Protein AF-A0A4C1VWY0-F1 (afdb_monomer_lite)

InterPro domains:
  IPR004827 Basic-leucine zipper domain [PF07716] (51-104)
  IPR004827 Basic-leucine zipper domain [PS50217] (52-115)
  IPR004827 Basic-leucine zipper domain [SM00338] (50-114)
  IPR040223 PAR basic leucine zipper protein [PTHR11988] (40-117)
  IPR046347 Basic-leucine zipper domain superfamily [SSF57959] (50-113)

pLDDT: mean 76.48, std 21.02, range [40.0, 98.69]

Secondary structure (DSSP, 8-state):
---------S------------SS---SSS----S---------PPPGGG--HHHHHHHHHHHHHHHHHHHHHHHHHHHHHHHHHHHHHHHHHHHHHHHHHHHHHHHHHHHHHHHHTS-STTSPPPPPPPPPP------

Foldseek 3Di:
DDDDDDPVDPDPPVPPPPPDDPDDDDPDDPPPDPPCPVVPPPDDDDDPVPCDPVNVVVVVVVVVVVVVVVVVVVVVVVVVVVVVVVVVVVVVVVVVVVVVVVVVVVVVVVVVVVVVPPDPVPPPPDPDPDDDDDDDDDD

Organism: Eumeta variegata (NCBI:txid151549)

Structure (mmCIF, N/CA/C/O backbone):
data_AF-A0A4C1VWY0-F1
#
_entry.id   AF-A0A4C1VWY0-F1
#
loop_
_atom_site.group_PDB
_atom_site.id
_atom_site.type_symbol
_atom_site.label_atom_id
_atom_site.label_alt_id
_atom_site.label_comp_id
_atom_site.label_asym_id
_atom_site.label_entity_id
_atom_site.label_seq_id
_atom_site.pdbx_PDB_ins_code
_atom_site.Cartn_x
_atom_site.Cartn_y
_atom_site.Cartn_z
_atom_site.occupancy
_atom_site.B_iso_or_equiv
_atom_site.auth_seq_id
_atom_site.auth_comp_id
_atom_site.auth_asym_id
_atom_site.auth_atom_id
_atom_site.pdbx_PDB_model_num
ATOM 1 N N . MET A 1 1 ? 1.140 -17.736 -45.091 1.00 47.28 1 MET A N 1
ATOM 2 C CA . MET A 1 1 ? 1.281 -18.833 -44.114 1.00 47.28 1 MET A CA 1
ATOM 3 C C . MET A 1 1 ? 2.736 -18.879 -43.677 1.00 47.28 1 MET A C 1
ATOM 5 O O . MET A 1 1 ? 3.534 -19.561 -44.302 1.00 47.28 1 MET A O 1
ATOM 9 N N . ALA A 1 2 ? 3.095 -18.059 -42.693 1.00 48.12 2 ALA A N 1
ATOM 10 C CA . ALA A 1 2 ? 4.407 -18.043 -42.050 1.00 48.12 2 ALA A CA 1
ATOM 11 C C . ALA A 1 2 ? 4.137 -17.847 -40.555 1.00 48.12 2 ALA A C 1
ATOM 13 O O . ALA A 1 2 ? 3.274 -17.045 -40.210 1.00 48.12 2 ALA A O 1
ATOM 14 N N . GLY A 1 3 ? 4.769 -18.693 -39.745 1.00 46.25 3 GLY A N 1
ATOM 15 C CA . GLY A 1 3 ? 4.288 -19.144 -38.445 1.00 46.25 3 GLY A CA 1
ATOM 16 C C . GLY A 1 3 ? 4.104 -18.065 -37.388 1.00 46.25 3 GLY A C 1
ATOM 17 O O . GLY A 1 3 ? 4.974 -17.220 -37.185 1.00 46.25 3 GLY A O 1
ATOM 18 N N . ASP A 1 4 ? 2.987 -18.199 -36.679 1.00 53.09 4 ASP A N 1
ATOM 19 C CA . ASP A 1 4 ? 2.836 -17.785 -35.292 1.00 53.09 4 ASP A CA 1
ATOM 20 C C . ASP A 1 4 ? 4.000 -18.366 -34.474 1.00 53.09 4 ASP A C 1
ATOM 22 O O . ASP A 1 4 ? 4.178 -19.584 -34.395 1.00 53.09 4 ASP A O 1
ATOM 26 N N . LEU A 1 5 ? 4.830 -17.490 -33.910 1.00 59.41 5 LEU A N 1
ATOM 27 C CA . LEU A 1 5 ? 5.791 -17.854 -32.876 1.00 59.41 5 LEU A CA 1
ATOM 28 C C . LEU A 1 5 ? 5.300 -17.257 -31.563 1.00 59.41 5 LEU A C 1
ATOM 30 O O . LEU A 1 5 ? 5.524 -16.086 -31.262 1.00 59.41 5 LEU A O 1
ATOM 34 N N . ASP A 1 6 ? 4.605 -18.110 -30.817 1.00 56.09 6 ASP A N 1
ATOM 35 C CA . ASP A 1 6 ? 4.349 -17.983 -29.391 1.00 56.09 6 ASP A CA 1
ATOM 36 C C . ASP A 1 6 ? 5.661 -17.714 -28.632 1.00 56.09 6 ASP A C 1
ATOM 38 O O . ASP A 1 6 ? 6.479 -18.616 -28.439 1.00 56.09 6 ASP A O 1
ATOM 42 N N . GLU A 1 7 ? 5.843 -16.489 -28.136 1.00 59.28 7 GLU A N 1
ATOM 43 C CA . GLU A 1 7 ? 6.828 -16.173 -27.089 1.00 59.28 7 GLU A CA 1
ATOM 44 C C . GLU A 1 7 ? 6.159 -15.945 -25.717 1.00 59.28 7 GLU A C 1
ATOM 46 O O . GLU A 1 7 ? 6.653 -15.197 -24.879 1.00 59.28 7 GLU A O 1
ATOM 51 N N . ASP A 1 8 ? 5.081 -16.680 -25.423 1.00 52.19 8 ASP A N 1
ATOM 52 C CA . ASP A 1 8 ? 4.490 -16.806 -24.076 1.00 52.19 8 ASP A CA 1
ATOM 53 C C . ASP A 1 8 ? 5.218 -17.857 -23.205 1.00 52.19 8 ASP A C 1
ATOM 55 O O . ASP A 1 8 ? 4.631 -18.622 -22.436 1.00 52.19 8 ASP A O 1
ATOM 59 N N . ARG A 1 9 ? 6.552 -17.912 -23.298 1.00 54.59 9 ARG A N 1
ATOM 60 C CA . ARG A 1 9 ? 7.395 -18.824 -22.504 1.00 54.59 9 ARG A CA 1
ATOM 61 C C . ARG A 1 9 ? 8.607 -18.119 -21.904 1.00 54.59 9 ARG A C 1
ATOM 63 O O . ARG A 1 9 ? 9.751 -18.482 -22.157 1.00 54.59 9 ARG A O 1
ATOM 70 N N . ILE A 1 10 ? 8.355 -17.185 -20.993 1.00 52.91 10 ILE A N 1
ATOM 71 C CA . ILE A 1 10 ? 9.251 -17.003 -19.846 1.00 52.91 10 ILE A CA 1
ATOM 72 C C . ILE A 1 10 ? 8.455 -17.419 -18.622 1.00 52.91 10 ILE A C 1
ATOM 74 O O . ILE A 1 10 ? 7.492 -16.775 -18.217 1.00 52.91 10 ILE A O 1
ATOM 78 N N . GLY A 1 11 ? 8.821 -18.599 -18.137 1.00 43.47 11 GLY A N 1
ATOM 79 C CA . GLY A 1 11 ? 8.013 -19.399 -17.250 1.00 43.47 11 GLY A CA 1
ATOM 80 C C . GLY A 1 11 ? 7.678 -18.707 -15.940 1.00 43.47 11 GLY A C 1
ATOM 81 O O . GLY A 1 11 ? 8.471 -17.979 -15.345 1.00 43.47 11 GLY A O 1
ATOM 82 N N . THR A 1 12 ? 6.499 -19.068 -15.457 1.00 51.00 12 THR A N 1
ATOM 83 C CA . THR A 1 12 ? 6.205 -19.321 -14.051 1.00 51.00 12 THR A CA 1
ATOM 84 C C . THR A 1 12 ? 7.348 -20.100 -13.393 1.00 51.00 12 THR A C 1
ATOM 86 O O . THR A 1 12 ? 7.266 -21.308 -13.177 1.00 51.00 12 THR A O 1
ATOM 89 N N . VAL A 1 13 ? 8.433 -19.411 -13.046 1.00 47.50 13 VAL A N 1
ATOM 90 C CA . VAL A 1 13 ? 9.316 -19.849 -11.976 1.00 47.50 13 VAL A CA 1
ATOM 91 C C . VAL A 1 13 ? 8.562 -19.497 -10.710 1.00 47.50 13 VAL A C 1
ATOM 93 O O . VAL A 1 13 ? 8.612 -18.379 -10.203 1.00 47.50 13 VAL A O 1
ATOM 96 N N . SER A 1 14 ? 7.779 -20.474 -10.263 1.00 45.19 14 SER A N 1
ATOM 97 C CA . SER A 1 14 ? 7.290 -20.569 -8.899 1.00 45.19 14 SER A CA 1
ATOM 98 C C . SER A 1 14 ? 8.502 -20.531 -7.967 1.00 45.19 14 SER A C 1
ATOM 100 O O . SER A 1 14 ? 9.075 -21.559 -7.614 1.00 45.19 14 SER A O 1
ATOM 102 N N . PHE A 1 15 ? 8.953 -19.328 -7.619 1.00 46.78 15 PHE A N 1
ATOM 103 C CA . PHE A 1 15 ? 9.906 -19.116 -6.545 1.00 46.78 15 PHE A CA 1
ATOM 104 C C . PHE A 1 15 ? 9.095 -18.979 -5.264 1.00 46.78 15 PHE A C 1
ATOM 106 O O . PHE A 1 15 ? 8.806 -17.890 -4.770 1.00 46.78 15 PHE A O 1
ATOM 113 N N . ALA A 1 16 ? 8.660 -20.136 -4.773 1.00 43.97 16 ALA A N 1
ATOM 114 C CA . ALA A 1 16 ? 8.165 -20.301 -3.425 1.00 43.97 16 ALA A CA 1
ATOM 115 C C . ALA A 1 16 ? 9.313 -20.013 -2.444 1.00 43.97 16 ALA A C 1
ATOM 117 O O . ALA A 1 16 ? 9.960 -20.926 -1.941 1.00 43.97 16 ALA A O 1
ATOM 118 N N . LEU A 1 17 ? 9.566 -18.736 -2.149 1.00 40.94 17 LEU A N 1
ATOM 119 C CA . LEU A 1 17 ? 10.147 -18.387 -0.861 1.00 40.94 17 LEU A CA 1
ATOM 120 C C . LEU A 1 17 ? 9.036 -18.444 0.175 1.00 40.94 17 LEU A C 1
ATOM 122 O O . LEU A 1 17 ? 8.330 -17.474 0.447 1.00 40.94 17 LEU A O 1
ATOM 126 N N . ALA A 1 18 ? 8.922 -19.633 0.756 1.00 48.03 18 ALA A N 1
ATOM 127 C CA . ALA A 1 18 ? 8.512 -19.798 2.132 1.00 48.03 18 ALA A CA 1
ATOM 128 C C . ALA A 1 18 ? 9.430 -18.930 3.013 1.00 48.03 18 ALA A C 1
ATOM 130 O O . ALA A 1 18 ? 10.505 -19.351 3.428 1.00 48.03 18 ALA A O 1
ATOM 131 N N . TYR A 1 19 ? 9.023 -17.686 3.255 1.00 43.84 19 TYR A N 1
ATOM 132 C CA . TYR A 1 19 ? 9.510 -16.926 4.394 1.00 43.84 19 TYR A CA 1
ATOM 133 C C . TYR A 1 19 ? 8.654 -17.348 5.587 1.00 43.84 19 TYR A C 1
ATOM 135 O O . TYR A 1 19 ? 7.452 -17.074 5.630 1.00 43.84 19 TYR A O 1
ATOM 143 N N . GLU A 1 20 ? 9.255 -18.116 6.493 1.00 41.59 20 GLU A N 1
ATOM 144 C CA . GLU A 1 20 ? 8.569 -18.697 7.640 1.00 41.59 20 GLU A CA 1
ATOM 145 C C . GLU A 1 20 ? 7.956 -17.627 8.549 1.00 41.59 20 GLU A C 1
ATOM 147 O O . GLU A 1 20 ? 8.553 -16.607 8.898 1.00 41.59 20 GLU A O 1
ATOM 152 N N . ALA A 1 21 ? 6.722 -17.908 8.947 1.00 52.12 21 ALA A N 1
ATOM 153 C CA . ALA A 1 21 ? 5.914 -17.107 9.836 1.00 52.12 21 ALA A CA 1
ATOM 154 C C . ALA A 1 21 ? 6.498 -17.055 11.252 1.00 52.12 21 ALA A C 1
ATOM 156 O O . ALA A 1 21 ? 6.479 -18.060 11.959 1.00 52.12 21 ALA A O 1
ATOM 157 N N . LYS A 1 22 ? 6.885 -15.857 11.703 1.00 43.03 22 LYS A N 1
ATOM 158 C CA . LYS A 1 22 ? 6.829 -15.442 13.116 1.00 43.03 22 LYS A CA 1
ATOM 159 C C . LYS A 1 22 ? 6.503 -13.953 13.231 1.00 43.03 22 LYS A C 1
ATOM 161 O O . LYS A 1 22 ? 7.317 -13.163 13.682 1.00 43.03 22 LYS A O 1
ATOM 166 N N . ASP A 1 23 ? 5.299 -13.581 12.818 1.00 40.06 23 ASP A N 1
ATOM 167 C CA . ASP A 1 23 ? 4.400 -12.895 13.740 1.00 40.06 23 ASP A CA 1
ATOM 168 C C . ASP A 1 23 ? 2.956 -13.074 13.270 1.00 40.06 23 ASP A C 1
ATOM 170 O O . ASP A 1 23 ? 2.657 -13.157 12.078 1.00 40.06 23 ASP A O 1
ATOM 174 N N . SER A 1 24 ? 2.066 -13.250 14.233 1.00 52.56 24 SER A N 1
ATOM 175 C CA . SER A 1 24 ? 0.696 -13.698 14.006 1.00 52.56 24 SER A CA 1
ATOM 176 C C . SER A 1 24 ? -0.130 -12.692 13.187 1.00 52.56 24 SER A C 1
ATOM 178 O O . SER A 1 24 ? -0.111 -11.496 13.456 1.00 52.56 24 SER A O 1
ATOM 180 N N . SER A 1 25 ? -0.964 -13.221 12.278 1.00 50.88 25 SER A N 1
ATOM 181 C CA . SER A 1 25 ? -2.003 -12.544 11.464 1.00 50.88 25 SER A CA 1
ATOM 182 C C . SER A 1 25 ? -1.577 -11.869 10.149 1.00 50.88 25 SER A C 1
ATOM 184 O O . SER A 1 25 ? -1.835 -10.684 9.936 1.00 50.88 25 SER A O 1
ATOM 186 N N . SER A 1 26 ? -1.065 -12.648 9.192 1.00 50.69 26 SER A N 1
ATOM 187 C CA . SER A 1 26 ? -1.159 -12.327 7.760 1.00 50.69 26 SER A CA 1
ATOM 188 C C . SER A 1 26 ? -2.422 -12.962 7.157 1.00 50.6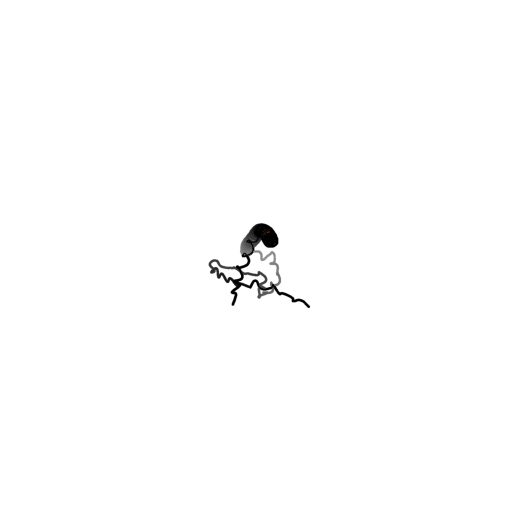9 26 SER A C 1
ATOM 190 O O . SER A 1 26 ? -2.431 -14.111 6.731 1.00 50.69 26 SER A O 1
ATOM 192 N N . ASN A 1 27 ? -3.523 -12.209 7.113 1.00 48.69 27 ASN A N 1
ATOM 193 C CA . ASN A 1 27 ? -4.670 -12.574 6.280 1.00 48.69 27 ASN A CA 1
ATOM 194 C C . ASN A 1 27 ? -4.466 -11.917 4.908 1.00 48.69 27 ASN A C 1
ATOM 196 O O . ASN A 1 27 ? -4.777 -10.741 4.710 1.00 48.69 27 ASN A O 1
ATOM 200 N N . VAL A 1 28 ? -3.837 -12.656 3.995 1.00 46.88 28 VAL A N 1
ATOM 201 C CA . VAL A 1 28 ? -3.792 -12.327 2.567 1.00 46.88 28 VAL A CA 1
ATOM 202 C C . VAL A 1 28 ? -5.232 -12.390 2.053 1.00 46.88 28 VAL A C 1
ATOM 204 O O . VAL A 1 28 ? -5.896 -13.403 2.223 1.00 46.88 28 VAL A O 1
ATOM 207 N N . LEU A 1 29 ? -5.709 -11.291 1.457 1.00 48.19 29 LEU A N 1
ATOM 208 C CA . LEU A 1 29 ? -7.085 -11.078 0.980 1.00 48.19 29 LEU A CA 1
ATOM 209 C C . LEU A 1 29 ? -8.135 -10.987 2.106 1.00 48.19 29 LEU A C 1
ATOM 211 O O . LEU A 1 29 ? -8.809 -11.945 2.476 1.00 48.19 29 LEU A O 1
ATOM 215 N N . GLY A 1 30 ? -8.377 -9.764 2.585 1.00 41.31 30 GLY A N 1
ATOM 216 C CA . GLY A 1 30 ? -9.499 -9.411 3.469 1.00 41.31 30 GLY A CA 1
ATOM 217 C C . GLY A 1 30 ? -10.893 -9.497 2.823 1.00 41.31 30 GLY A C 1
ATOM 218 O O . GLY A 1 30 ? -11.775 -8.734 3.200 1.00 41.31 30 GLY A O 1
ATOM 219 N N . LEU A 1 31 ? -11.088 -10.413 1.867 1.00 45.25 31 LEU A N 1
ATOM 220 C CA . LEU A 1 31 ? -12.389 -10.954 1.462 1.00 45.25 31 LEU A CA 1
ATOM 221 C C . LEU A 1 31 ? -12.631 -12.336 2.094 1.00 45.25 31 LEU A C 1
ATOM 223 O O . LEU A 1 31 ? -13.401 -13.145 1.585 1.00 45.25 31 LEU A O 1
ATOM 227 N N . THR A 1 32 ? -12.014 -12.616 3.240 1.00 43.94 32 THR A N 1
ATOM 228 C CA . THR A 1 32 ? -12.583 -13.610 4.147 1.00 43.94 32 THR A CA 1
ATOM 229 C C . THR A 1 32 ? -13.854 -12.996 4.716 1.00 43.94 32 THR A C 1
ATOM 231 O O . THR A 1 32 ? -13.836 -12.166 5.625 1.00 43.94 32 THR A O 1
ATOM 234 N N . VAL A 1 33 ? -14.978 -13.361 4.099 1.00 44.19 33 VAL A N 1
ATOM 235 C CA . VAL A 1 33 ? -16.294 -13.311 4.725 1.00 44.19 33 VAL A CA 1
ATOM 236 C C . VAL A 1 33 ? -16.091 -13.776 6.163 1.00 44.19 33 VAL A C 1
ATOM 238 O O . VAL A 1 33 ? -15.637 -14.895 6.396 1.00 44.19 33 VAL A O 1
ATOM 241 N N . CYS A 1 34 ? -16.351 -12.904 7.137 1.00 40.00 34 CYS A N 1
ATOM 242 C CA . CYS A 1 34 ? -16.516 -13.338 8.514 1.00 40.00 34 CYS A CA 1
ATOM 243 C C . CYS A 1 34 ? -17.755 -14.232 8.507 1.00 40.00 34 CYS A C 1
ATOM 245 O O . CYS A 1 34 ? -18.876 -13.749 8.661 1.00 40.00 34 CYS A O 1
ATOM 247 N N . GLU A 1 35 ? -17.554 -15.516 8.231 1.00 53.00 35 GLU A N 1
ATOM 248 C CA . GLU A 1 35 ? -18.596 -16.522 8.146 1.00 53.00 35 GLU A CA 1
ATOM 249 C C . GLU A 1 35 ? -19.048 -16.839 9.568 1.00 53.00 35 GLU A C 1
ATOM 251 O O . GLU A 1 35 ? -18.576 -17.735 10.259 1.00 53.00 35 GLU A O 1
ATOM 256 N N . SER A 1 36 ? -19.864 -15.923 10.064 1.00 57.97 36 SER A N 1
ATOM 257 C CA . SER A 1 36 ? -20.682 -15.953 11.261 1.00 57.97 36 SER A CA 1
ATOM 258 C C . SER A 1 36 ? -21.339 -14.584 11.281 1.00 57.97 36 SER A C 1
ATOM 260 O O . SER A 1 36 ? -20.991 -13.721 12.094 1.00 57.97 36 SER A O 1
ATOM 262 N N . ASP A 1 37 ? -22.275 -14.368 10.358 1.00 56.03 37 ASP A N 1
ATOM 263 C CA . ASP A 1 37 ? -23.260 -13.302 10.472 1.00 56.03 37 ASP A CA 1
ATOM 264 C C . ASP A 1 37 ? -24.115 -13.617 11.709 1.00 56.03 37 ASP A C 1
ATOM 266 O O . ASP A 1 37 ? -25.231 -14.137 11.647 1.00 56.03 37 ASP A O 1
ATOM 270 N N . ARG A 1 38 ? -23.531 -13.411 12.897 1.00 63.16 3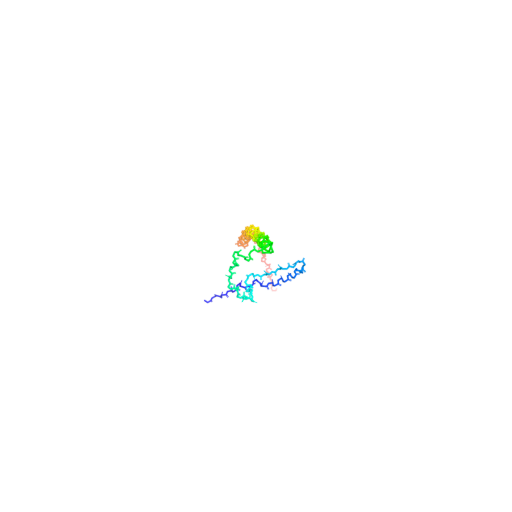8 ARG A N 1
ATOM 271 C CA . ARG A 1 38 ? -24.267 -13.367 14.148 1.00 63.16 38 ARG A CA 1
ATOM 272 C C . ARG A 1 38 ? -25.135 -12.145 13.994 1.00 63.16 38 ARG A C 1
ATOM 274 O O . ARG A 1 38 ? -24.676 -11.042 14.300 1.00 63.16 38 ARG A O 1
ATOM 281 N N . ARG A 1 39 ? -26.344 -12.366 13.463 1.00 66.62 39 ARG A N 1
ATOM 282 C CA . ARG A 1 39 ? -27.377 -11.355 13.261 1.00 66.62 39 ARG A CA 1
ATOM 283 C C . ARG A 1 39 ? -27.311 -10.427 14.452 1.00 66.62 39 ARG A C 1
ATOM 285 O O . ARG A 1 39 ? -27.578 -10.841 15.582 1.00 66.62 39 ARG A O 1
ATOM 292 N N . ARG A 1 40 ? -26.814 -9.213 14.213 1.00 71.12 40 ARG A N 1
ATOM 293 C CA . ARG A 1 40 ? -26.625 -8.223 15.264 1.00 71.12 40 ARG A CA 1
ATOM 294 C C . ARG A 1 40 ? -28.014 -7.992 15.839 1.00 71.12 40 ARG A C 1
ATOM 296 O O . ARG A 1 40 ? -28.842 -7.391 15.164 1.00 71.12 40 ARG A O 1
ATOM 303 N N . GLY A 1 41 ? -28.266 -8.558 17.021 1.00 76.19 41 GLY A N 1
ATOM 304 C CA . GLY A 1 41 ? -29.592 -8.563 17.629 1.00 76.19 41 GLY A CA 1
ATOM 305 C C . GLY A 1 41 ? -30.176 -7.156 17.659 1.00 76.19 41 GLY A C 1
ATOM 306 O O . GLY A 1 41 ? -29.425 -6.175 17.751 1.00 76.19 41 GLY A O 1
ATOM 307 N N . GLU A 1 42 ? -31.501 -7.063 17.545 1.00 77.06 42 GLU A N 1
ATOM 308 C CA . GLU A 1 42 ? -32.205 -5.784 17.574 1.00 77.06 42 GLU A CA 1
ATOM 309 C C . GLU A 1 42 ? -31.715 -4.930 18.744 1.00 77.06 42 GLU A C 1
ATOM 311 O O . GLU A 1 42 ? -31.633 -5.372 19.895 1.00 77.06 42 GLU A O 1
ATOM 316 N N . LYS A 1 43 ? -31.348 -3.686 18.433 1.00 79.19 43 LYS A N 1
ATOM 317 C CA . LYS A 1 43 ? -30.839 -2.741 19.422 1.00 79.19 43 LYS A CA 1
ATOM 318 C C . LYS A 1 43 ? -32.010 -2.310 20.298 1.00 79.19 43 LYS A C 1
ATOM 320 O O . LYS A 1 43 ? -32.713 -1.370 19.950 1.00 79.19 43 LYS A O 1
ATOM 325 N N . ARG A 1 44 ? -32.212 -2.976 21.433 1.00 79.12 44 ARG A N 1
ATOM 326 C CA . ARG A 1 44 ? -33.148 -2.519 22.466 1.00 79.12 44 ARG A CA 1
ATOM 327 C C . ARG A 1 44 ? -32.452 -1.445 23.306 1.00 79.12 44 ARG A C 1
ATOM 329 O O . ARG A 1 44 ? -31.509 -1.780 24.029 1.00 79.12 44 ARG A O 1
ATOM 336 N N . PRO A 1 45 ? -32.819 -0.157 23.172 1.00 79.06 45 PRO A N 1
ATOM 337 C CA . PRO A 1 45 ? -32.249 0.879 24.018 1.00 79.06 45 PRO A CA 1
ATOM 338 C C . PRO A 1 45 ? -32.634 0.599 25.471 1.00 79.06 45 PRO A C 1
ATOM 340 O O . PRO A 1 45 ? -33.771 0.240 25.760 1.00 79.06 45 PRO A O 1
ATOM 343 N N . ILE A 1 46 ? -31.670 0.743 26.379 1.00 80.31 46 ILE A N 1
ATOM 344 C CA . ILE A 1 46 ? -31.922 0.570 27.810 1.00 80.31 46 ILE A CA 1
ATOM 345 C C . ILE A 1 46 ? -32.724 1.794 28.295 1.00 80.31 46 ILE A C 1
ATOM 347 O O . ILE A 1 46 ? -32.246 2.919 28.078 1.00 80.31 46 ILE A O 1
ATOM 351 N N . PRO A 1 47 ? -33.909 1.598 28.912 1.00 87.38 47 PRO A N 1
ATOM 352 C CA . PRO A 1 47 ? -34.703 2.659 29.535 1.00 87.38 47 PRO A CA 1
ATOM 353 C C . PRO A 1 47 ? -33.876 3.535 30.477 1.00 87.38 47 PRO A C 1
ATOM 355 O O . PRO A 1 47 ? -32.864 3.095 31.026 1.00 87.38 47 PRO A O 1
ATOM 358 N N . ALA A 1 48 ? -34.278 4.796 30.639 1.00 77.69 48 ALA A N 1
ATOM 359 C CA . ALA A 1 48 ? -33.511 5.754 31.429 1.00 77.69 48 ALA A CA 1
ATOM 360 C C . ALA A 1 48 ? -33.420 5.347 32.907 1.00 77.69 48 ALA A C 1
ATOM 362 O O . ALA A 1 48 ? -32.368 5.565 33.505 1.00 77.69 48 ALA A O 1
ATOM 363 N N . GLU A 1 49 ? -34.449 4.684 33.449 1.00 78.69 49 GLU A N 1
ATOM 364 C CA . GLU A 1 49 ? -34.474 4.230 34.845 1.00 78.69 49 GLU A CA 1
ATOM 365 C C . GLU A 1 49 ? -33.505 3.066 35.129 1.00 78.69 49 GLU A C 1
ATOM 367 O O . GLU A 1 49 ? -33.213 2.792 36.284 1.00 78.69 49 GLU A O 1
ATOM 372 N N . LEU A 1 50 ? -32.984 2.394 34.092 1.00 78.56 50 LEU A N 1
ATOM 373 C CA . LEU A 1 50 ? -32.089 1.227 34.202 1.00 78.56 50 LEU A CA 1
ATOM 374 C C . LEU A 1 50 ? -30.617 1.559 33.889 1.00 78.56 50 LEU A C 1
ATOM 376 O O . LEU A 1 50 ? -29.778 0.667 33.702 1.00 78.56 50 LEU A O 1
ATOM 380 N N . LYS A 1 51 ? -30.285 2.847 33.754 1.00 87.81 51 LYS A N 1
ATOM 381 C CA . LYS A 1 51 ? -28.910 3.309 33.525 1.00 87.81 51 LYS A CA 1
ATOM 382 C C . LYS A 1 51 ? -28.183 3.485 34.855 1.00 87.81 51 LYS A C 1
ATOM 384 O O . LYS A 1 51 ? -27.933 4.601 35.293 1.00 87.81 51 LYS A O 1
ATOM 389 N N . ASP A 1 52 ? -27.789 2.366 35.444 1.00 91.25 52 ASP A N 1
ATOM 390 C CA . ASP A 1 52 ? -27.023 2.356 36.692 1.00 91.25 52 ASP A CA 1
ATOM 391 C C . ASP A 1 52 ? -25.535 2.680 36.464 1.00 91.25 52 ASP A C 1
ATOM 393 O O . ASP A 1 52 ? -25.018 2.619 35.343 1.00 91.25 52 ASP A O 1
ATOM 397 N N . GLU A 1 53 ? -24.791 2.900 37.549 1.00 91.88 53 GLU A N 1
ATOM 398 C CA . GLU A 1 53 ? -23.325 3.055 37.565 1.00 91.88 53 GLU A CA 1
ATOM 399 C C . GLU A 1 53 ? -22.612 1.969 36.728 1.00 91.88 53 GLU A C 1
ATOM 401 O O . GLU A 1 53 ? -21.783 2.243 35.853 1.00 91.88 53 GLU A O 1
ATOM 406 N N . LYS A 1 54 ? -23.038 0.709 36.892 1.00 91.62 54 LYS A N 1
ATOM 407 C CA . LYS A 1 54 ? -22.507 -0.450 36.158 1.00 91.62 54 LYS A CA 1
ATOM 408 C C . LYS A 1 54 ? -22.719 -0.338 34.641 1.00 91.62 54 LYS A C 1
ATOM 410 O O . LYS A 1 54 ? -21.928 -0.887 33.868 1.00 91.62 54 LYS A O 1
ATOM 415 N N . TYR A 1 55 ? -23.791 0.314 34.183 1.00 92.56 55 TYR A N 1
ATOM 416 C CA . TYR A 1 55 ? -24.012 0.586 32.759 1.00 92.56 55 TYR A CA 1
ATOM 417 C C . TYR A 1 55 ? -23.032 1.646 32.244 1.00 92.56 55 TYR A C 1
ATOM 419 O O . TYR A 1 55 ? -22.404 1.428 31.201 1.00 92.56 55 TYR A O 1
ATOM 427 N N . PHE A 1 56 ? -22.846 2.746 32.981 1.00 93.75 56 PHE A N 1
ATOM 428 C CA . PHE A 1 56 ? -21.916 3.813 32.602 1.00 93.75 56 PHE A CA 1
ATOM 429 C C . PHE A 1 56 ? -20.474 3.314 32.498 1.00 93.75 56 PHE A C 1
ATOM 431 O O . PHE A 1 56 ? -19.793 3.616 31.514 1.00 93.75 56 PHE A O 1
ATOM 438 N N . GLU A 1 57 ? -20.028 2.459 33.421 1.00 95.38 57 GLU A N 1
ATOM 439 C CA . GLU A 1 57 ? -18.711 1.823 33.325 1.00 95.38 57 GLU A CA 1
ATOM 440 C C . GLU A 1 57 ? -18.552 0.975 32.058 1.00 95.38 57 GLU A C 1
ATOM 442 O O . GLU A 1 57 ? -17.557 1.107 31.336 1.00 95.38 57 GLU A O 1
ATOM 447 N N . ARG A 1 58 ? -19.538 0.115 31.750 1.00 95.12 58 ARG A N 1
ATOM 448 C CA . ARG A 1 58 ? -19.521 -0.702 30.524 1.00 95.12 58 ARG A CA 1
ATOM 449 C C . ARG A 1 58 ? -19.485 0.181 29.282 1.00 95.12 58 ARG A C 1
ATOM 451 O O . ARG A 1 58 ? -18.722 -0.101 28.356 1.00 95.12 58 ARG A O 1
ATOM 458 N N . ARG A 1 59 ? -20.270 1.263 29.259 1.00 96.62 59 ARG A N 1
ATOM 459 C CA . ARG A 1 59 ? -20.315 2.206 28.136 1.00 96.62 59 ARG A CA 1
ATOM 460 C C . ARG A 1 59 ? -18.977 2.918 27.952 1.00 96.62 59 ARG A C 1
ATOM 462 O O . ARG A 1 59 ? -18.488 2.992 26.825 1.00 96.62 59 ARG A O 1
ATOM 469 N N . ARG A 1 60 ? -18.348 3.359 29.046 1.00 97.19 60 ARG A N 1
ATOM 470 C CA . ARG A 1 60 ? -17.013 3.971 29.042 1.00 97.19 60 ARG A CA 1
ATOM 471 C C . ARG A 1 60 ? -15.961 3.012 28.481 1.00 97.19 60 ARG A C 1
ATOM 473 O O . ARG A 1 60 ? -15.245 3.386 27.554 1.00 97.19 60 ARG A O 1
ATOM 480 N N . ARG A 1 61 ? -15.919 1.763 28.968 1.00 97.19 61 ARG A N 1
ATOM 481 C CA . ARG A 1 61 ? -14.991 0.727 28.467 1.00 97.19 61 ARG A CA 1
ATOM 482 C C . ARG A 1 61 ? -15.228 0.411 26.985 1.00 97.19 61 ARG A C 1
ATOM 484 O O . ARG A 1 61 ? -14.271 0.320 26.222 1.00 97.19 61 ARG A O 1
ATOM 491 N N . ASN A 1 62 ? -16.484 0.299 26.545 1.00 97.50 62 ASN A N 1
ATOM 492 C CA . ASN A 1 62 ? -16.805 0.038 25.139 1.00 97.50 62 ASN A CA 1
ATOM 493 C C . ASN A 1 62 ? -16.379 1.189 24.214 1.00 97.50 62 ASN A C 1
ATOM 495 O O . ASN A 1 62 ? -15.830 0.931 23.147 1.00 97.50 62 ASN A O 1
ATOM 499 N N . ASN A 1 63 ? -16.570 2.442 24.629 1.00 97.81 63 ASN A N 1
ATOM 500 C CA . ASN A 1 63 ? -16.123 3.600 23.853 1.00 97.81 63 ASN A CA 1
ATOM 501 C C . ASN A 1 63 ? -14.592 3.642 23.727 1.00 97.81 63 ASN A C 1
ATOM 503 O O . ASN A 1 63 ? -14.075 3.887 22.636 1.00 97.81 63 ASN A O 1
ATOM 507 N N . GLN A 1 64 ? -13.866 3.347 24.811 1.00 98.06 64 GLN A N 1
ATOM 508 C CA . GLN A 1 64 ? -12.403 3.239 24.785 1.00 98.06 64 GLN A CA 1
ATOM 509 C C . GLN A 1 64 ? -11.937 2.119 23.845 1.00 98.06 64 GLN A C 1
ATOM 511 O O . GLN A 1 64 ? -11.071 2.342 23.000 1.00 98.06 64 GLN A O 1
ATOM 516 N N . ALA A 1 65 ? -12.552 0.937 23.931 1.00 97.44 65 ALA A N 1
ATOM 517 C CA . ALA A 1 65 ? -12.248 -0.184 23.046 1.00 97.44 65 ALA A CA 1
ATOM 518 C C . ALA A 1 65 ? -12.555 0.136 21.573 1.00 97.44 65 ALA A C 1
ATOM 520 O O . ALA A 1 65 ? -11.758 -0.182 20.692 1.00 97.44 65 ALA A O 1
ATOM 521 N N . ALA A 1 66 ? -13.675 0.811 21.299 1.00 98.19 66 ALA A N 1
ATOM 522 C CA . ALA A 1 66 ? -14.046 1.235 19.954 1.00 98.19 66 ALA A CA 1
ATOM 523 C C . ALA A 1 66 ? -13.042 2.241 19.376 1.00 98.19 66 ALA A C 1
ATOM 525 O O . ALA A 1 66 ? -12.674 2.118 18.209 1.00 98.19 66 ALA A O 1
ATOM 526 N N . LYS A 1 67 ? -12.561 3.195 20.188 1.00 98.12 67 LYS A N 1
ATOM 527 C CA . LYS A 1 67 ? -11.493 4.119 19.783 1.00 98.12 67 LYS A CA 1
ATOM 528 C C . LYS A 1 67 ? -10.208 3.355 19.457 1.00 98.12 67 LYS A C 1
ATOM 530 O O . LYS A 1 67 ? -9.744 3.432 18.327 1.00 98.12 67 LYS A O 1
ATOM 535 N N . LYS A 1 68 ? -9.721 2.517 20.380 1.00 98.31 68 LYS A N 1
ATOM 536 C CA . LYS A 1 68 ? -8.518 1.691 20.167 1.00 98.31 68 LYS A CA 1
ATOM 537 C C . LYS A 1 68 ? -8.624 0.819 18.909 1.00 98.31 68 LYS A C 1
ATOM 539 O O . LYS A 1 68 ? -7.661 0.696 18.164 1.00 98.31 68 LYS A O 1
ATOM 544 N N . SER A 1 69 ? -9.795 0.234 18.649 1.00 98.44 69 SER A N 1
ATOM 545 C CA . SER A 1 69 ? -10.046 -0.572 17.447 1.00 98.44 69 SER A CA 1
ATOM 546 C C . SER A 1 69 ? -9.991 0.254 16.159 1.00 98.44 69 SER A C 1
ATOM 548 O O . SER A 1 69 ? -9.434 -0.213 15.165 1.00 98.44 69 SER A O 1
ATOM 550 N N . ARG A 1 70 ? -10.540 1.475 16.170 1.00 98.69 70 ARG A N 1
ATOM 551 C CA . ARG A 1 70 ? -10.464 2.401 15.032 1.00 98.69 70 ARG A CA 1
ATOM 552 C C . ARG A 1 70 ? -9.028 2.834 14.768 1.00 98.69 70 ARG A C 1
ATOM 554 O O . ARG A 1 70 ? -8.604 2.766 13.622 1.00 98.69 70 ARG A O 1
ATOM 561 N N . ASP A 1 71 ? -8.289 3.204 15.808 1.00 98.12 71 ASP A N 1
ATOM 562 C CA . ASP A 1 71 ? -6.899 3.653 15.685 1.00 98.12 71 ASP A CA 1
ATOM 563 C C . ASP A 1 71 ? -6.004 2.515 15.168 1.00 98.12 71 ASP A C 1
ATOM 565 O O . ASP A 1 71 ? -5.232 2.705 14.233 1.00 98.12 71 ASP A O 1
ATOM 569 N N . ALA A 1 72 ? -6.185 1.292 15.680 1.00 97.44 72 ALA A N 1
ATOM 570 C CA . ALA A 1 72 ? -5.473 0.114 15.186 1.00 97.44 72 ALA A CA 1
ATOM 571 C C . ALA A 1 72 ? -5.804 -0.215 13.722 1.00 97.44 72 ALA A C 1
ATOM 573 O O . ALA A 1 72 ? -4.941 -0.679 12.981 1.00 97.44 72 ALA A O 1
ATOM 574 N N . ARG A 1 73 ? -7.052 0.002 13.285 1.00 97.88 73 ARG A N 1
ATOM 575 C CA . ARG A 1 73 ? -7.417 -0.155 11.873 1.00 97.88 73 ARG A CA 1
ATOM 576 C C . ARG A 1 73 ? -6.736 0.906 11.010 1.00 97.88 73 ARG A C 1
ATOM 578 O O . ARG A 1 73 ? -6.093 0.517 10.045 1.00 97.88 73 ARG A O 1
ATOM 585 N N . ARG A 1 74 ? -6.827 2.181 11.396 1.00 97.94 74 ARG A N 1
ATOM 586 C CA . ARG A 1 74 ? -6.197 3.295 10.670 1.00 97.94 74 ARG A CA 1
ATOM 587 C C . ARG A 1 74 ? -4.701 3.084 10.512 1.00 97.94 74 ARG A C 1
ATOM 589 O O . ARG A 1 74 ? -4.215 3.091 9.400 1.00 97.94 74 ARG A O 1
ATOM 596 N N . MET A 1 75 ? -4.004 2.742 11.594 1.00 97.62 75 MET A N 1
ATOM 597 C CA . MET A 1 75 ? -2.567 2.469 11.541 1.00 97.62 75 MET A CA 1
ATOM 598 C C . MET A 1 75 ? -2.213 1.353 10.545 1.00 97.62 75 MET A C 1
ATOM 600 O O . MET A 1 75 ? -1.199 1.445 9.862 1.00 97.62 75 MET A O 1
ATOM 604 N N . ARG A 1 76 ? -3.039 0.303 10.432 1.00 94.19 76 ARG A N 1
ATOM 605 C CA . ARG A 1 76 ? -2.827 -0.748 9.423 1.00 94.19 76 ARG A CA 1
ATOM 606 C C . ARG A 1 76 ? -3.083 -0.244 8.005 1.00 94.19 76 ARG A C 1
ATOM 608 O O . ARG A 1 76 ? -2.307 -0.563 7.115 1.00 94.19 76 ARG A O 1
ATOM 615 N N . GLU A 1 77 ? -4.152 0.518 7.799 1.00 97.38 77 GLU A N 1
ATOM 616 C CA . GLU A 1 77 ? -4.471 1.132 6.503 1.00 97.38 77 GLU A CA 1
ATOM 617 C C . GLU A 1 77 ? -3.350 2.091 6.063 1.00 97.38 77 GLU A C 1
ATOM 619 O O . GLU A 1 77 ? -2.881 1.993 4.932 1.00 97.38 77 GLU A O 1
ATOM 624 N N . ASP A 1 78 ? -2.839 2.918 6.977 1.00 97.06 78 ASP A N 1
ATOM 625 C CA . ASP A 1 78 ? -1.729 3.846 6.742 1.00 97.06 78 ASP A CA 1
ATOM 626 C C . ASP A 1 78 ? -0.430 3.100 6.389 1.00 97.06 78 ASP A C 1
ATOM 628 O O . ASP A 1 78 ? 0.268 3.476 5.448 1.00 97.06 78 ASP A O 1
ATOM 632 N N . GLN A 1 79 ? -0.115 2.003 7.091 1.00 97.62 79 GLN A N 1
ATOM 633 C CA . GLN A 1 79 ? 1.043 1.158 6.769 1.00 97.62 79 GLN A CA 1
ATOM 634 C C . GLN A 1 79 ? 0.930 0.525 5.378 1.00 97.62 79 GLN A C 1
ATOM 636 O O . GLN A 1 79 ? 1.918 0.465 4.645 1.00 97.62 79 GLN A O 1
ATOM 641 N N . ILE A 1 80 ? -0.265 0.056 5.006 1.00 96.12 80 ILE A N 1
ATOM 642 C CA . ILE A 1 80 ? -0.519 -0.508 3.676 1.00 96.12 80 ILE A CA 1
ATOM 643 C C . ILE A 1 80 ? -0.347 0.573 2.608 1.00 96.12 80 ILE A C 1
ATOM 645 O O . ILE A 1 80 ? 0.344 0.331 1.621 1.00 96.12 80 ILE A O 1
ATOM 649 N N . ALA A 1 81 ? -0.922 1.758 2.818 1.00 96.81 81 ALA A N 1
ATOM 650 C CA . ALA A 1 81 ? -0.808 2.878 1.889 1.00 96.81 81 ALA A CA 1
ATOM 651 C C . ALA A 1 81 ? 0.654 3.309 1.698 1.00 96.81 81 ALA A C 1
ATOM 653 O O . ALA A 1 81 ? 1.112 3.468 0.567 1.00 96.81 81 ALA A O 1
ATOM 654 N N . TRP A 1 82 ? 1.411 3.424 2.792 1.00 97.75 82 TRP A N 1
ATOM 655 C CA . TRP A 1 82 ? 2.832 3.758 2.734 1.00 97.75 82 TRP A CA 1
ATOM 656 C C . TRP A 1 82 ? 3.640 2.697 1.978 1.00 97.75 82 TRP A C 1
ATOM 658 O O . TRP A 1 82 ? 4.421 3.031 1.087 1.00 97.75 82 TRP A O 1
ATOM 668 N N . ARG A 1 83 ? 3.411 1.410 2.274 1.00 97.44 83 ARG A N 1
ATOM 669 C CA . ARG A 1 83 ? 4.093 0.305 1.588 1.00 97.44 83 ARG A CA 1
ATOM 670 C C . ARG A 1 83 ? 3.762 0.261 0.096 1.00 97.44 83 ARG A C 1
ATOM 672 O O . ARG A 1 83 ? 4.656 0.002 -0.701 1.00 97.44 83 ARG A O 1
ATOM 679 N N . ALA A 1 84 ? 2.506 0.500 -0.280 1.00 97.25 84 ALA A N 1
ATOM 680 C CA . ALA A 1 84 ? 2.090 0.551 -1.679 1.00 97.25 84 ALA A CA 1
ATOM 681 C C . ALA A 1 84 ? 2.811 1.678 -2.431 1.00 97.25 84 ALA A C 1
ATOM 683 O O . ALA A 1 84 ? 3.412 1.419 -3.467 1.00 97.25 84 ALA A O 1
ATOM 684 N N . CYS A 1 85 ? 2.847 2.883 -1.854 1.00 97.81 85 CYS A N 1
ATOM 685 C CA . CYS A 1 85 ? 3.549 4.033 -2.428 1.00 97.81 85 CYS A CA 1
ATOM 686 C C . CYS A 1 85 ? 5.045 3.747 -2.662 1.00 97.81 85 CYS A C 1
ATOM 688 O O . CYS A 1 85 ? 5.575 4.018 -3.740 1.00 97.81 85 CYS A O 1
ATOM 690 N N . LEU A 1 86 ? 5.722 3.137 -1.682 1.00 98.38 86 LEU A N 1
ATOM 691 C CA . LEU A 1 86 ? 7.133 2.768 -1.821 1.00 98.38 86 LEU A CA 1
ATOM 692 C C . LEU A 1 86 ? 7.348 1.759 -2.959 1.00 98.38 86 LEU A C 1
ATOM 694 O O . LEU A 1 86 ? 8.218 1.949 -3.805 1.00 98.38 86 LEU A O 1
ATOM 698 N N . LEU A 1 87 ? 6.526 0.709 -3.008 1.00 98.06 87 LEU A N 1
ATOM 699 C CA . LEU A 1 87 ? 6.617 -0.310 -4.054 1.00 98.06 87 LEU A CA 1
ATOM 700 C C . LEU A 1 87 ? 6.315 0.261 -5.444 1.00 98.06 87 LEU A C 1
ATOM 702 O O . LEU A 1 87 ? 6.953 -0.140 -6.412 1.00 98.06 87 LEU A O 1
ATOM 706 N N . GLU A 1 88 ? 5.375 1.199 -5.562 1.00 97.62 88 GLU A N 1
ATOM 707 C CA . GLU A 1 88 ? 5.084 1.902 -6.816 1.00 97.62 88 GLU A CA 1
ATOM 708 C C . GLU A 1 88 ? 6.295 2.710 -7.297 1.00 97.62 88 GLU A C 1
ATOM 710 O O . GLU A 1 88 ? 6.664 2.626 -8.473 1.00 97.62 88 GLU A O 1
ATOM 715 N N . GLN A 1 89 ? 6.961 3.428 -6.387 1.00 98.44 89 GLN A N 1
ATOM 716 C CA . GLN A 1 89 ? 8.177 4.179 -6.692 1.00 98.44 89 GLN A CA 1
ATOM 717 C C . GLN A 1 89 ? 9.321 3.259 -7.142 1.00 98.44 89 GLN A C 1
ATOM 719 O O . GLN A 1 89 ? 9.956 3.511 -8.170 1.00 98.44 89 GLN A O 1
ATOM 724 N N . GLU A 1 90 ? 9.578 2.179 -6.403 1.00 98.25 90 GLU A N 1
ATOM 725 C CA . GLU A 1 90 ? 10.611 1.198 -6.748 1.00 98.25 90 GLU A CA 1
ATOM 726 C C . GLU A 1 90 ? 10.318 0.529 -8.093 1.00 98.25 90 GLU A C 1
ATOM 728 O O . GLU A 1 90 ? 11.205 0.403 -8.938 1.00 98.25 90 GLU A O 1
ATOM 733 N N . ASN A 1 91 ? 9.064 0.150 -8.341 1.00 98.19 91 ASN A N 1
ATOM 734 C CA . ASN A 1 91 ? 8.660 -0.471 -9.596 1.00 98.19 91 ASN A CA 1
ATOM 735 C C . ASN A 1 91 ? 8.863 0.477 -10.784 1.00 98.19 91 ASN A C 1
ATOM 737 O O . ASN A 1 91 ? 9.389 0.060 -11.816 1.00 98.19 91 ASN A O 1
ATOM 741 N N . ALA A 1 92 ? 8.502 1.755 -10.633 1.00 98.25 92 ALA A N 1
ATOM 742 C CA . ALA A 1 92 ? 8.736 2.771 -11.654 1.00 98.25 92 ALA A CA 1
ATOM 743 C C . ALA A 1 92 ? 10.236 2.948 -11.951 1.00 98.25 92 ALA A C 1
ATOM 745 O O . ALA A 1 92 ? 10.634 2.956 -13.117 1.00 98.25 92 ALA A O 1
ATOM 746 N N . SER A 1 93 ? 11.069 3.008 -10.908 1.00 98.38 93 SER A N 1
ATOM 747 C CA . SER A 1 93 ? 12.530 3.085 -11.033 1.00 98.38 93 SER A CA 1
ATOM 748 C C . SER A 1 93 ? 13.109 1.873 -11.773 1.00 98.38 93 SER A C 1
ATOM 750 O O . SER A 1 93 ? 13.830 2.015 -12.762 1.00 98.38 93 SER A O 1
ATOM 752 N N . LEU A 1 94 ? 12.711 0.660 -11.380 1.00 98.56 94 LEU A N 1
ATOM 753 C CA . LEU A 1 94 ? 13.151 -0.574 -12.034 1.00 98.56 94 LEU A CA 1
ATOM 754 C C . LEU A 1 94 ? 12.713 -0.638 -13.500 1.00 98.56 94 LEU A C 1
ATOM 756 O O . LEU A 1 94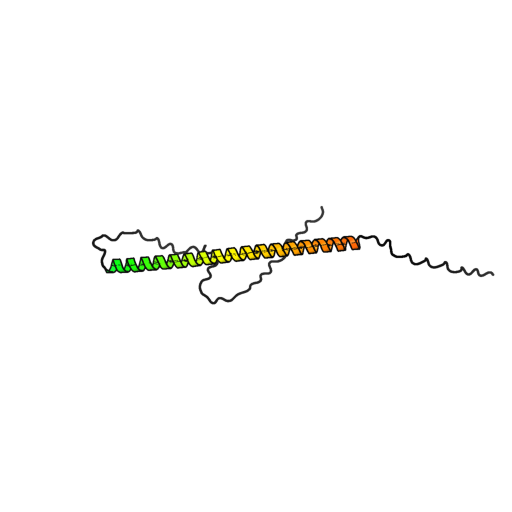 ? 13.503 -1.031 -14.359 1.00 98.56 94 LEU A O 1
ATOM 760 N N . ARG A 1 95 ? 11.482 -0.219 -13.818 1.00 98.12 95 ARG A N 1
ATOM 761 C CA . ARG A 1 95 ? 11.010 -0.138 -15.209 1.00 98.12 95 ARG A CA 1
ATOM 762 C C . ARG A 1 95 ? 11.850 0.827 -16.038 1.00 98.12 95 ARG A C 1
ATOM 764 O O . ARG A 1 95 ? 12.162 0.498 -17.181 1.00 98.12 95 ARG A O 1
ATOM 771 N N . ALA A 1 96 ? 12.238 1.971 -15.474 1.00 98.44 96 ALA A N 1
ATOM 772 C CA . ALA A 1 96 ? 13.110 2.928 -16.146 1.00 98.44 96 ALA A CA 1
ATOM 773 C C . ALA A 1 96 ? 14.499 2.329 -16.424 1.00 98.44 96 ALA A C 1
ATOM 775 O O . ALA A 1 96 ? 14.973 2.396 -17.557 1.00 98.44 96 ALA A O 1
ATOM 776 N N . HIS A 1 97 ? 15.110 1.658 -15.441 1.00 98.25 97 HIS A N 1
ATOM 777 C CA . HIS A 1 97 ? 16.396 0.976 -15.631 1.00 98.25 97 HIS A CA 1
ATOM 778 C C . HIS A 1 97 ? 16.324 -0.119 -16.701 1.00 98.25 97 HIS A C 1
ATOM 780 O O . HIS A 1 97 ? 17.179 -0.191 -17.581 1.00 98.25 97 HIS A O 1
ATOM 786 N N . VAL A 1 98 ? 15.278 -0.951 -16.676 1.00 98.62 98 VAL A N 1
ATOM 787 C CA . VAL A 1 98 ? 15.075 -1.999 -17.688 1.00 98.62 98 VAL A CA 1
ATOM 788 C C . VAL A 1 98 ? 14.888 -1.395 -19.080 1.00 98.62 98 VAL A C 1
ATOM 790 O O . VAL A 1 98 ? 15.424 -1.927 -20.051 1.00 98.62 98 VAL A O 1
ATOM 793 N N . ALA A 1 99 ? 14.144 -0.294 -19.199 1.00 98.44 99 ALA A N 1
ATOM 794 C CA . ALA A 1 99 ? 13.964 0.394 -20.472 1.00 98.44 99 ALA A CA 1
ATOM 795 C C . ALA A 1 99 ? 15.294 0.935 -21.021 1.00 98.44 99 ALA A C 1
ATOM 797 O O . ALA A 1 99 ? 15.594 0.699 -22.191 1.00 98.44 99 ALA A O 1
ATOM 798 N N . ALA A 1 100 ? 16.109 1.575 -20.177 1.00 98.38 100 ALA A N 1
ATOM 799 C CA . ALA A 1 100 ? 17.425 2.085 -20.560 1.00 98.38 100 ALA A CA 1
ATOM 800 C C . ALA A 1 100 ? 18.357 0.960 -21.043 1.00 98.38 100 ALA A C 1
ATOM 802 O O . ALA A 1 100 ? 18.869 1.012 -22.159 1.00 98.38 100 ALA A O 1
ATOM 803 N N . LEU A 1 101 ? 18.477 -0.126 -20.273 1.00 98.38 101 LEU A N 1
ATOM 804 C CA . LEU A 1 101 ? 19.309 -1.275 -20.649 1.00 98.38 101 LEU A CA 1
ATOM 805 C C . LEU A 1 101 ? 18.840 -1.942 -21.950 1.00 98.38 101 LEU A C 1
ATOM 807 O O . LEU A 1 101 ? 19.653 -2.379 -22.768 1.00 98.38 101 LEU A O 1
ATOM 811 N N . ARG A 1 102 ? 17.522 -2.016 -22.176 1.00 98.25 102 ARG A N 1
ATOM 812 C CA . ARG A 1 102 ? 16.964 -2.514 -23.442 1.00 98.25 102 ARG A CA 1
ATOM 813 C C . ARG A 1 102 ? 17.341 -1.608 -24.610 1.00 98.25 102 ARG A C 1
ATOM 815 O O . ARG A 1 102 ? 17.727 -2.129 -25.653 1.00 98.25 102 ARG A O 1
ATOM 822 N N . GLN A 1 103 ? 17.267 -0.287 -24.444 1.00 98.19 103 GLN A N 1
ATOM 823 C CA . GLN A 1 103 ? 17.681 0.673 -25.472 1.00 98.19 103 GLN A CA 1
ATOM 824 C C . GLN A 1 103 ? 19.172 0.545 -25.799 1.00 98.19 103 GLN A C 1
ATOM 826 O O . GLN A 1 103 ? 19.524 0.449 -26.973 1.00 98.19 103 GLN A O 1
ATOM 831 N N . GLU A 1 104 ? 20.036 0.453 -24.786 1.00 97.81 104 GLU A N 1
ATOM 832 C CA . GLU A 1 104 ? 21.475 0.227 -24.974 1.00 97.81 104 GLU A CA 1
ATOM 833 C C . GLU A 1 104 ? 21.748 -1.085 -25.717 1.00 97.81 104 GLU A C 1
ATOM 835 O O . GLU A 1 104 ? 22.505 -1.119 -26.687 1.00 97.81 104 GLU A O 1
ATOM 840 N N . THR A 1 105 ? 21.069 -2.165 -25.322 1.00 97.94 105 THR A N 1
ATOM 841 C CA . THR A 1 105 ? 21.200 -3.473 -25.977 1.00 97.94 105 THR A CA 1
ATOM 842 C C . THR A 1 105 ? 20.782 -3.409 -27.446 1.00 97.94 105 THR A C 1
ATOM 844 O O . THR A 1 105 ? 21.457 -3.977 -28.305 1.00 97.94 105 THR A O 1
ATOM 847 N N . LEU A 1 106 ? 19.678 -2.722 -27.756 1.00 97.94 106 LEU A N 1
ATOM 848 C CA . LEU A 1 106 ? 19.219 -2.526 -29.132 1.00 97.94 106 LEU A CA 1
ATOM 849 C C . LEU A 1 106 ? 20.231 -1.719 -29.950 1.00 97.94 106 LEU A C 1
ATOM 851 O O . LEU A 1 106 ? 20.552 -2.115 -31.070 1.00 97.94 106 LEU A O 1
ATOM 855 N N . ALA A 1 107 ? 20.773 -0.638 -29.386 1.00 97.00 107 ALA A N 1
ATOM 856 C CA . ALA A 1 107 ? 21.783 0.183 -30.045 1.00 97.00 107 ALA A CA 1
ATOM 857 C C . ALA A 1 107 ? 23.051 -0.626 -30.364 1.00 97.00 107 ALA A C 1
ATOM 859 O O . ALA A 1 107 ? 23.519 -0.623 -31.503 1.00 97.00 107 ALA A O 1
ATOM 860 N N . LEU A 1 108 ? 23.568 -1.384 -29.392 1.00 96.62 108 LEU A N 1
ATOM 861 C CA . LEU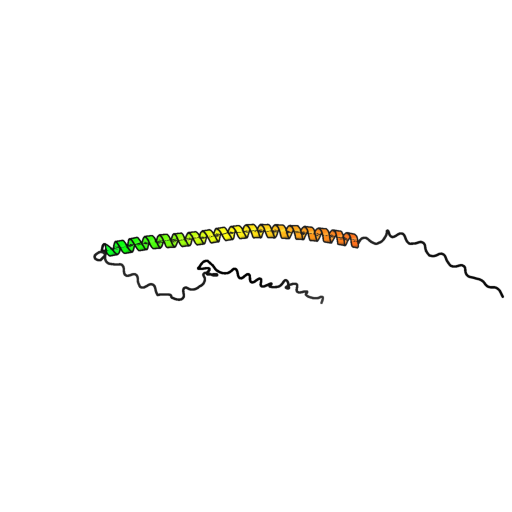 A 1 108 ? 24.747 -2.233 -29.579 1.00 96.62 108 LEU A CA 1
ATOM 862 C C . LEU A 1 108 ? 24.506 -3.338 -30.613 1.00 96.62 108 LEU A C 1
ATOM 864 O O . LEU A 1 108 ? 25.354 -3.564 -31.475 1.00 96.62 108 LEU A O 1
ATOM 868 N N . ARG A 1 109 ? 23.341 -3.997 -30.581 1.00 96.19 109 ARG A N 1
ATOM 869 C CA . ARG A 1 109 ? 22.963 -4.994 -31.599 1.00 96.19 109 ARG A CA 1
ATOM 870 C C . ARG A 1 109 ? 22.892 -4.380 -32.996 1.00 96.19 109 ARG A C 1
ATOM 872 O O . ARG A 1 109 ? 23.368 -5.001 -33.940 1.00 96.19 109 ARG A O 1
ATOM 879 N N . GLY A 1 110 ? 22.352 -3.167 -33.122 1.00 95.31 110 GLY A N 1
ATOM 880 C CA . GLY A 1 110 ? 22.323 -2.428 -34.386 1.00 95.31 110 GLY A CA 1
ATOM 881 C C . GLY A 1 110 ? 23.723 -2.128 -34.926 1.00 95.31 110 GLY A C 1
ATOM 882 O O . GLY A 1 110 ? 23.983 -2.348 -36.107 1.00 95.31 110 GLY A O 1
ATOM 883 N N . LEU A 1 111 ? 24.649 -1.699 -34.062 1.00 94.69 111 LEU A N 1
ATOM 884 C CA . LEU A 1 111 ? 26.046 -1.453 -34.441 1.00 94.69 111 LEU A CA 1
ATOM 885 C C . LEU A 1 111 ? 26.771 -2.732 -34.882 1.00 94.69 111 LEU A C 1
ATOM 887 O O . LEU A 1 111 ? 27.494 -2.710 -35.877 1.00 94.69 111 LEU A O 1
ATOM 891 N N . LEU A 1 112 ? 26.568 -3.847 -34.175 1.00 94.44 112 LEU A N 1
ATOM 892 C CA . LEU A 1 112 ? 27.146 -5.141 -34.554 1.00 94.44 112 LEU A CA 1
ATOM 893 C C . LEU A 1 112 ? 26.590 -5.634 -35.894 1.00 94.44 112 LEU A C 1
ATOM 895 O O . LEU A 1 112 ? 27.363 -6.008 -36.771 1.00 94.44 112 LEU A O 1
ATOM 899 N N . ALA A 1 113 ? 25.273 -5.549 -36.092 1.00 92.62 113 ALA A N 1
ATOM 900 C CA . ALA A 1 113 ? 24.646 -5.914 -37.359 1.00 92.62 113 ALA A CA 1
ATOM 901 C C . 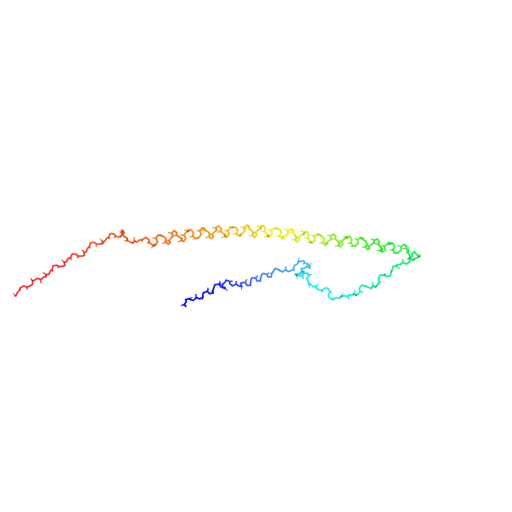ALA A 1 113 ? 25.165 -5.056 -38.526 1.00 92.62 113 ALA A C 1
ATOM 903 O O . ALA A 1 113 ? 25.456 -5.584 -39.596 1.00 92.62 113 ALA A O 1
ATOM 904 N N . ALA A 1 114 ? 25.341 -3.746 -38.318 1.00 89.88 114 ALA A N 1
ATOM 905 C CA . ALA A 1 114 ? 25.923 -2.856 -39.321 1.00 89.88 114 ALA A CA 1
ATOM 906 C C . ALA A 1 114 ? 27.388 -3.206 -39.643 1.00 89.88 114 ALA A C 1
ATOM 908 O O . ALA A 1 114 ? 27.792 -3.129 -40.803 1.00 89.88 114 ALA A O 1
ATOM 909 N N . ARG A 1 115 ? 28.177 -3.626 -38.641 1.00 89.19 115 ARG A N 1
ATOM 910 C CA . ARG A 1 115 ? 29.558 -4.099 -38.834 1.00 89.19 115 ARG A CA 1
ATOM 911 C C . ARG A 1 115 ? 29.605 -5.364 -39.684 1.00 89.19 115 ARG A C 1
ATOM 913 O O . ARG A 1 115 ? 30.406 -5.442 -40.610 1.00 89.19 115 ARG A O 1
ATOM 920 N N . ASP A 1 116 ? 28.760 -6.338 -39.365 1.00 84.44 116 ASP A N 1
ATOM 921 C CA . ASP A 1 116 ? 28.764 -7.644 -40.027 1.00 84.44 116 ASP A CA 1
ATOM 922 C C . ASP A 1 116 ? 28.120 -7.585 -41.431 1.00 84.44 116 ASP A C 1
ATOM 924 O O . ASP A 1 116 ? 28.389 -8.441 -42.272 1.00 84.44 116 ASP A O 1
ATOM 928 N N . ALA A 1 117 ? 27.327 -6.544 -41.719 1.00 71.69 117 ALA A N 1
ATOM 929 C CA . ALA A 1 117 ? 26.774 -6.248 -43.043 1.00 71.69 117 ALA A CA 1
ATOM 930 C C . ALA A 1 117 ? 27.724 -5.454 -43.966 1.00 71.69 117 ALA A C 1
ATOM 932 O O . ALA A 1 117 ? 27.426 -5.303 -45.153 1.00 71.69 117 ALA A O 1
ATOM 933 N N . ALA A 1 118 ? 28.857 -4.942 -43.464 1.00 62.50 118 ALA A N 1
ATOM 934 C CA . ALA A 1 118 ? 29.853 -4.293 -44.311 1.00 62.50 118 ALA A CA 1
ATOM 935 C C . ALA A 1 118 ? 30.476 -5.342 -45.257 1.00 62.50 118 ALA A C 1
ATOM 937 O O . ALA A 1 118 ? 31.066 -6.318 -44.783 1.00 62.50 118 ALA A O 1
ATOM 938 N N . PRO A 1 119 ? 30.352 -5.191 -46.591 1.00 56.50 119 PRO A N 1
ATOM 939 C CA . PRO A 1 119 ? 30.858 -6.187 -47.521 1.00 56.50 119 PRO A CA 1
ATOM 940 C C . PRO A 1 119 ? 32.377 -6.292 -47.382 1.00 56.50 119 PRO A C 1
ATOM 942 O O . PRO A 1 119 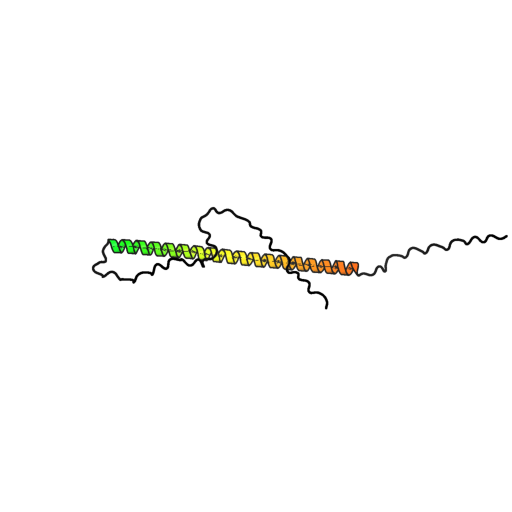? 33.072 -5.291 -47.220 1.00 56.50 119 PRO A O 1
ATOM 945 N N . VAL A 1 120 ? 32.881 -7.521 -47.499 1.00 59.31 120 VAL A N 1
ATOM 946 C CA . VAL A 1 120 ? 34.288 -7.966 -47.423 1.00 59.31 120 VAL A CA 1
ATOM 947 C C . VAL A 1 120 ? 35.202 -7.359 -48.523 1.00 59.31 120 VAL A C 1
ATOM 949 O O . VAL A 1 120 ? 36.199 -7.940 -48.938 1.00 59.31 120 VAL A O 1
ATOM 952 N N . ALA A 1 121 ? 34.909 -6.151 -49.003 1.00 56.78 121 ALA A N 1
ATOM 953 C CA . ALA A 1 121 ? 35.561 -5.482 -50.126 1.00 56.78 121 ALA A CA 1
ATOM 954 C C . ALA A 1 121 ? 37.016 -5.031 -49.867 1.00 56.78 121 ALA A C 1
ATOM 956 O O . ALA A 1 121 ? 37.633 -4.456 -50.757 1.00 56.78 121 ALA A O 1
ATOM 957 N N . SER A 1 122 ? 37.592 -5.293 -48.688 1.00 57.53 122 SER A N 1
ATOM 958 C CA . SER A 1 122 ? 38.975 -4.921 -48.350 1.00 57.53 122 SER A CA 1
ATOM 959 C C . SER A 1 122 ? 39.908 -6.097 -48.049 1.00 57.53 122 SER A C 1
ATOM 961 O O . SER A 1 122 ? 41.042 -5.870 -47.631 1.00 57.53 122 SER A O 1
ATOM 963 N N . ARG A 1 123 ? 39.505 -7.355 -48.289 1.00 59.56 123 ARG A N 1
ATOM 964 C CA . ARG A 1 123 ? 40.482 -8.456 -48.305 1.00 59.56 123 ARG A CA 1
ATOM 965 C C . ARG A 1 123 ? 41.343 -8.304 -49.568 1.00 59.56 123 ARG A C 1
ATOM 967 O O . ARG A 1 123 ? 40.792 -8.483 -50.654 1.00 59.56 123 ARG A O 1
ATOM 974 N N . PRO A 1 124 ? 42.652 -7.988 -49.478 1.00 61.88 124 PRO A N 1
ATOM 975 C CA . PRO A 1 124 ? 43.501 -7.995 -50.660 1.00 61.88 124 PRO A CA 1
ATOM 976 C C . PRO A 1 124 ? 43.458 -9.410 -51.238 1.00 61.88 124 PRO A C 1
ATOM 978 O O . PRO A 1 124 ? 43.762 -10.382 -50.543 1.00 61.88 124 PRO A O 1
ATOM 981 N N . SER A 1 125 ? 43.006 -9.531 -52.486 1.00 61.09 125 SER A N 1
ATOM 982 C CA . SER A 1 125 ? 43.055 -10.784 -53.228 1.00 61.09 125 SER A CA 1
ATOM 983 C C . SER A 1 125 ? 44.494 -11.286 -53.195 1.00 61.09 125 SER A C 1
ATOM 985 O O . SER A 1 125 ? 45.394 -10.596 -53.681 1.00 61.09 125 SER A O 1
ATOM 987 N N . ALA A 1 126 ? 44.723 -12.458 -52.601 1.00 65.88 126 ALA A N 1
ATOM 988 C CA . ALA A 1 126 ? 46.000 -13.140 -52.744 1.00 65.88 126 ALA A CA 1
ATOM 989 C C . ALA A 1 126 ? 46.328 -13.233 -54.249 1.00 65.88 126 ALA A C 1
ATOM 991 O O . ALA A 1 126 ? 45.422 -13.543 -55.033 1.00 65.88 126 ALA A O 1
ATOM 992 N N . PRO A 1 127 ? 47.563 -12.916 -54.677 1.00 67.00 127 PRO A N 1
ATOM 993 C CA . PRO A 1 127 ? 47.924 -12.982 -56.086 1.00 67.00 127 PRO A CA 1
ATOM 994 C C . PRO A 1 127 ? 47.706 -14.413 -56.587 1.00 67.00 127 PRO A C 1
ATOM 996 O O . PRO A 1 127 ? 48.077 -15.374 -55.911 1.00 67.00 127 PRO A O 1
ATOM 999 N N . ALA A 1 128 ? 47.053 -14.544 -57.744 1.00 69.12 128 ALA A N 1
ATOM 1000 C CA . ALA A 1 128 ? 46.775 -15.830 -58.373 1.00 69.12 128 ALA A CA 1
ATOM 1001 C C . ALA A 1 128 ? 48.059 -16.682 -58.465 1.00 69.12 128 ALA A C 1
ATOM 1003 O O . ALA A 1 128 ? 49.120 -16.131 -58.781 1.00 69.12 128 ALA A O 1
ATOM 1004 N N . PRO A 1 129 ? 48.001 -18.002 -58.201 1.00 69.31 129 PRO A N 1
ATOM 1005 C CA . PRO A 1 129 ? 49.165 -18.860 -58.376 1.00 69.31 129 PRO A CA 1
ATOM 1006 C C . PRO A 1 129 ? 49.585 -18.831 -59.851 1.00 69.31 129 PRO A C 1
ATOM 1008 O O . PRO A 1 129 ? 48.762 -19.049 -60.741 1.00 69.31 129 PRO A O 1
ATOM 1011 N N . ALA A 1 130 ? 50.856 -18.509 -60.101 1.00 72.00 130 ALA A N 1
ATOM 1012 C CA . ALA A 1 130 ? 51.436 -18.467 -61.440 1.00 72.00 130 ALA A CA 1
ATOM 1013 C C . ALA A 1 130 ? 51.193 -19.797 -62.188 1.00 72.00 130 ALA A C 1
ATOM 1015 O O . ALA A 1 130 ? 51.247 -20.859 -61.559 1.00 72.00 130 ALA A O 1
ATOM 1016 N N . PRO A 1 131 ? 50.935 -19.772 -63.510 1.00 70.00 131 PRO A N 1
ATOM 1017 C CA . PRO A 1 131 ? 50.757 -20.998 -64.279 1.00 70.00 131 PRO A CA 1
ATOM 1018 C C . PRO A 1 131 ? 52.050 -21.823 -64.238 1.00 70.00 131 PRO A C 1
ATOM 1020 O O . PRO A 1 131 ? 53.133 -21.315 -64.530 1.00 70.00 131 PRO A O 1
ATOM 1023 N N . ALA A 1 132 ? 51.931 -23.092 -63.842 1.00 68.69 132 ALA A N 1
ATOM 1024 C CA . ALA A 1 132 ? 53.040 -24.038 -63.830 1.00 68.69 132 ALA A CA 1
ATOM 1025 C C . ALA A 1 132 ? 53.659 -24.167 -65.239 1.00 68.69 132 ALA A C 1
ATOM 1027 O O . ALA A 1 132 ? 52.915 -24.154 -66.225 1.00 68.69 132 ALA A O 1
ATOM 1028 N N . PRO A 1 133 ? 54.993 -24.309 -65.367 1.00 67.31 133 PRO A N 1
ATOM 1029 C CA . PRO A 1 133 ? 55.619 -24.521 -66.664 1.00 67.31 133 PRO A CA 1
ATOM 1030 C C . PRO A 1 133 ? 55.180 -25.879 -67.222 1.00 67.31 133 PRO A C 1
ATOM 1032 O O . PRO A 1 133 ? 55.444 -26.926 -66.632 1.00 67.31 133 PRO A O 1
ATOM 1035 N N . THR A 1 134 ? 54.497 -25.861 -68.365 1.00 65.44 134 THR A N 1
ATOM 1036 C CA . THR A 1 134 ? 54.187 -27.064 -69.136 1.00 65.44 134 THR A CA 1
ATOM 1037 C C . THR A 1 134 ? 55.491 -27.659 -69.659 1.00 65.44 134 THR A C 1
ATOM 1039 O O . THR A 1 134 ? 56.165 -27.058 -70.496 1.00 65.44 134 THR A O 1
ATOM 1042 N N . SER A 1 135 ? 55.857 -28.834 -69.153 1.00 54.34 135 SER A N 1
ATOM 1043 C CA . SER A 1 135 ? 56.938 -29.655 -69.686 1.00 54.34 135 SER A CA 1
ATOM 1044 C C . SER A 1 135 ? 56.541 -30.187 -71.065 1.00 54.34 135 SER A C 1
ATOM 1046 O O . SER A 1 135 ? 55.788 -31.155 -71.172 1.00 54.34 135 SER A O 1
ATOM 1048 N N . THR A 1 136 ? 57.032 -29.545 -72.121 1.00 63.66 136 THR A N 1
ATOM 1049 C CA . THR A 1 136 ? 57.064 -30.116 -73.470 1.00 63.66 136 THR A CA 1
ATOM 1050 C C . THR A 1 136 ? 58.248 -31.076 -73.536 1.00 63.66 136 THR A C 1
ATOM 1052 O O . THR A 1 136 ? 59.396 -30.640 -73.590 1.00 63.66 136 THR A O 1
ATOM 1055 N N . THR A 1 137 ? 57.969 -32.375 -73.500 1.00 66.88 137 THR A N 1
ATOM 1056 C CA . THR A 1 137 ? 58.928 -33.434 -73.835 1.00 66.88 137 THR A CA 1
ATOM 1057 C C . THR A 1 137 ? 58.850 -33.685 -75.344 1.00 66.88 137 THR A C 1
ATOM 1059 O O . THR A 1 137 ? 57.759 -34.017 -75.810 1.00 66.88 137 THR A O 1
ATOM 1062 N N . PRO A 1 138 ? 59.930 -33.506 -76.125 1.00 72.81 138 PRO A N 1
ATOM 1063 C CA . PRO A 1 138 ? 59.995 -34.029 -77.486 1.00 72.81 138 PRO A CA 1
ATOM 1064 C C . PRO A 1 138 ? 60.544 -35.470 -77.511 1.00 72.81 138 PRO A C 1
ATOM 1066 O O . PRO A 1 138 ? 61.222 -35.875 -76.566 1.00 72.81 138 PRO A O 1
ATOM 1069 N N . ASP A 1 139 ? 60.189 -36.172 -78.596 1.00 56.12 139 ASP A N 1
ATOM 1070 C CA . ASP A 1 139 ? 60.454 -37.574 -79.002 1.00 56.12 139 ASP A CA 1
ATOM 1071 C C . ASP A 1 139 ? 61.704 -38.279 -78.442 1.00 56.12 139 ASP A C 1
ATOM 1073 O O . ASP A 1 139 ? 62.826 -37.732 -78.572 1.00 56.12 139 ASP A O 1
#

Radius of gyration: 39.88 Å; chains: 1; bounding box: 95×43×117 Å

Sequence (139 aa):
MAGDLDEDRIGTVSFALAYEAKDSSSNVLGLTVCESDRRRGEKRPIPAELKDEKYFERRRRNNQAAKKSRDARRMREDQIAWRACLLEQENASLRAHVAALRQETLALRGLLAARDAAPVASRPSAPAPAPAPTSTTPD